Protein AF-C8VWT8-F1 (afdb_monomer_lite)

pLDDT: mean 92.06, std 8.57, range [43.31, 98.25]

Sequence (91 aa):
MGHVKRIMISLPDSLLAEVDGIAAAERVNRSEFIREAMKLYIAERKRRLLREQMKKGYMEMANINLQLAVEQYRLETEVTPAFEAYLTGAK

InterPro domains:
  IPR002145 Ribbon-helix-helix protein, CopG [PF01402] (5-44)
  IPR010985 Ribbon-helix-helix [SSF47598] (4-46)
  IPR013321 Arc-type ribbon-helix-helix [G3DSA:1.10.1220.10] (2-90)
  IPR060358 MazE/EndoAI antitoxin, C-terminal domain [PF27083] (55-88)

Foldseek 3Di:
DDDDDDDDDDDDPVVVVVLVVVCVVVVHDSVVSVVVVVVVVVVVVVVVVVVVVVVVVCVVCVVVVVVVCVVCVVVCVVCVVVVVCVVVVND

Structure (mmCIF, N/CA/C/O backbone):
data_AF-C8VWT8-F1
#
_entry.id   AF-C8VWT8-F1
#
loop_
_atom_site.group_PDB
_atom_site.id
_atom_site.type_symbol
_atom_site.label_atom_id
_atom_site.label_alt_id
_atom_site.label_comp_id
_atom_site.label_asym_id
_atom_site.label_entity_id
_atom_site.label_seq_id
_atom_site.pdbx_PDB_ins_code
_atom_site.Cartn_x
_atom_site.Cartn_y
_atom_site.Cartn_z
_atom_site.occupancy
_atom_site.B_iso_or_equiv
_atom_site.auth_seq_id
_atom_site.auth_comp_id
_atom_site.auth_asym_id
_atom_site.auth_atom_id
_atom_site.pdbx_PDB_model_num
ATOM 1 N N . MET A 1 1 ? 11.421 -2.496 23.596 1.00 43.31 1 MET A N 1
ATOM 2 C CA . MET A 1 1 ? 9.957 -2.325 23.460 1.00 43.31 1 MET A CA 1
ATOM 3 C C . MET A 1 1 ? 9.689 -0.853 23.185 1.00 43.31 1 MET A C 1
ATOM 5 O O . MET A 1 1 ? 10.123 -0.029 23.976 1.00 43.31 1 MET A O 1
ATOM 9 N N . GLY A 1 2 ? 9.111 -0.507 22.031 1.00 67.19 2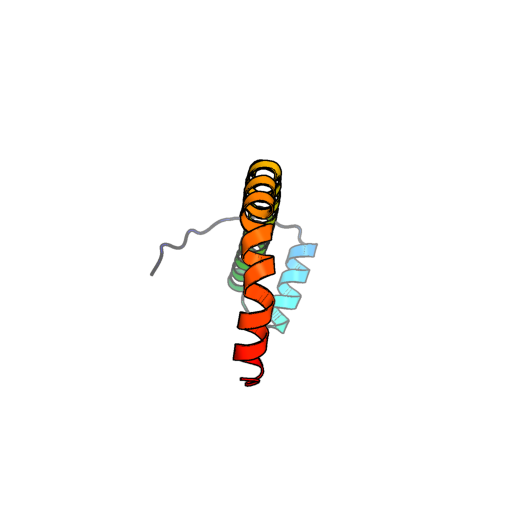 GLY A N 1
ATOM 10 C CA . GLY A 1 2 ? 8.878 0.896 21.661 1.00 67.19 2 GLY A CA 1
ATOM 11 C C . GLY A 1 2 ? 7.849 1.568 22.575 1.00 67.19 2 GLY A C 1
ATOM 12 O O . GLY A 1 2 ? 6.907 0.918 23.024 1.00 67.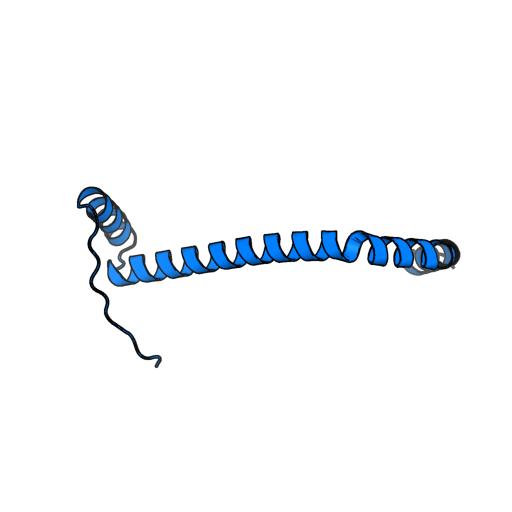19 2 GLY A O 1
ATOM 13 N N . HIS A 1 3 ? 8.027 2.861 22.854 1.00 78.19 3 HIS A N 1
ATOM 14 C CA . HIS A 1 3 ? 7.083 3.641 23.656 1.00 78.19 3 HIS A CA 1
ATOM 15 C C . HIS A 1 3 ? 5.693 3.654 23.005 1.00 78.19 3 HIS A C 1
ATOM 17 O O . HIS A 1 3 ? 5.525 4.132 21.883 1.00 78.19 3 HIS A O 1
ATOM 23 N N . VAL A 1 4 ? 4.685 3.158 23.724 1.00 83.06 4 VAL A N 1
ATOM 24 C CA . VAL A 1 4 ? 3.283 3.211 23.297 1.00 83.06 4 VAL A CA 1
ATOM 25 C C . VAL A 1 4 ? 2.660 4.496 23.839 1.00 83.06 4 VAL A C 1
ATOM 27 O O . VAL A 1 4 ? 2.678 4.730 25.046 1.00 83.06 4 VAL A O 1
ATOM 30 N N . LYS A 1 5 ? 2.093 5.331 22.961 1.00 88.62 5 LYS A N 1
ATOM 31 C CA . LYS A 1 5 ? 1.290 6.496 23.362 1.00 88.62 5 LYS A CA 1
ATOM 32 C C . LYS A 1 5 ? -0.193 6.139 23.306 1.00 88.62 5 LYS A C 1
ATOM 34 O O . LYS A 1 5 ? -0.654 5.587 22.311 1.00 88.62 5 LYS A O 1
ATOM 39 N N . ARG A 1 6 ? -0.934 6.448 24.374 1.00 90.50 6 ARG A N 1
ATOM 40 C CA . ARG A 1 6 ? -2.400 6.336 24.392 1.00 90.50 6 ARG A CA 1
ATOM 41 C C . ARG A 1 6 ? -3.007 7.578 23.750 1.00 90.50 6 ARG A C 1
ATOM 43 O O . ARG A 1 6 ? -2.553 8.687 24.017 1.00 90.50 6 ARG A O 1
ATOM 50 N N . ILE A 1 7 ? -4.026 7.370 22.928 1.00 90.06 7 ILE A N 1
ATOM 51 C CA . ILE A 1 7 ? -4.822 8.431 22.310 1.00 90.06 7 ILE A CA 1
ATOM 52 C C . ILE A 1 7 ? -6.291 8.205 22.662 1.00 90.06 7 ILE A C 1
ATOM 54 O O . ILE A 1 7 ? -6.724 7.060 22.787 1.00 90.06 7 ILE A O 1
ATOM 58 N N . MET A 1 8 ? -7.038 9.290 22.833 1.00 92.69 8 MET A N 1
ATOM 59 C CA . MET A 1 8 ? -8.492 9.265 22.971 1.00 92.69 8 MET A CA 1
ATOM 60 C C . MET A 1 8 ? -9.086 9.750 21.651 1.00 92.69 8 MET A C 1
ATOM 62 O O . MET A 1 8 ? -8.652 10.778 21.132 1.00 92.69 8 MET A O 1
ATOM 66 N N . ILE A 1 9 ? -10.023 8.991 21.091 1.00 89.12 9 ILE A N 1
ATOM 67 C CA . ILE A 1 9 ? -10.672 9.298 19.815 1.00 89.12 9 ILE A CA 1
ATOM 68 C C . ILE A 1 9 ? -12.184 9.206 19.986 1.00 89.12 9 ILE A C 1
ATOM 70 O O . ILE A 1 9 ? -12.669 8.344 20.718 1.00 89.12 9 ILE A O 1
ATOM 74 N N . SER A 1 10 ? -12.910 10.080 19.297 1.00 93.56 10 SER A N 1
ATOM 75 C CA . SER A 1 10 ? -14.368 10.024 19.212 1.00 93.56 10 SER A CA 1
ATOM 76 C C . SER A 1 10 ? -14.758 9.384 17.886 1.00 93.56 10 SER A C 1
ATOM 78 O O . SER A 1 10 ? -14.250 9.778 16.836 1.00 93.56 10 SER A O 1
ATOM 80 N N . LEU A 1 11 ? -15.644 8.394 17.937 1.00 90.75 11 LEU A N 1
ATOM 81 C CA . LEU A 1 11 ? -16.155 7.669 16.777 1.00 90.75 11 LEU A CA 1
ATOM 82 C C . LEU A 1 11 ? -17.687 7.649 16.849 1.00 90.75 11 LEU A C 1
ATOM 84 O O . LEU A 1 11 ? -18.220 7.631 17.957 1.00 90.75 11 LEU A O 1
ATOM 88 N N . PRO A 1 12 ? -18.396 7.641 15.709 1.00 96.31 12 PRO A N 1
ATOM 89 C CA . PRO A 1 12 ? -19.833 7.399 15.700 1.00 96.31 12 PRO A CA 1
ATOM 90 C C . PRO A 1 12 ? -20.166 6.029 16.299 1.00 96.31 12 PRO A C 1
ATOM 92 O O . PRO A 1 12 ? -19.470 5.050 16.016 1.00 96.31 12 PRO A O 1
ATOM 95 N N . ASP A 1 13 ? -21.261 5.950 17.054 1.00 95.25 13 ASP A N 1
ATOM 96 C CA . ASP A 1 13 ? -21.696 4.704 17.700 1.00 95.25 13 ASP A CA 1
ATOM 97 C C . ASP A 1 13 ? -21.945 3.579 16.690 1.00 95.25 13 ASP A C 1
ATOM 99 O O . ASP A 1 13 ? -21.605 2.428 16.952 1.00 95.25 13 ASP A O 1
ATOM 103 N N . SER A 1 14 ? -22.470 3.911 15.505 1.00 96.38 14 SER A N 1
ATOM 104 C CA . SER A 1 14 ? -22.685 2.943 14.424 1.00 96.38 14 SER A CA 1
ATOM 105 C C . SER A 1 14 ? -21.382 2.288 13.967 1.00 96.38 14 SER A C 1
ATOM 107 O O . SER A 1 14 ? -21.294 1.067 13.886 1.00 96.38 14 SER A O 1
ATOM 109 N N . LEU A 1 15 ? -20.342 3.094 13.741 1.00 93.31 15 LEU A N 1
ATOM 110 C CA . LEU A 1 15 ? -19.034 2.596 13.330 1.00 93.31 15 LEU A CA 1
ATOM 111 C C . LEU A 1 15 ? -18.384 1.772 14.444 1.00 93.31 15 LEU A C 1
ATOM 113 O O . LEU A 1 15 ? -17.766 0.745 14.174 1.00 93.31 15 LEU A O 1
ATOM 117 N N . LEU A 1 16 ? -18.523 2.204 15.700 1.00 94.00 16 LEU A N 1
ATOM 118 C CA . LEU A 1 16 ? -17.999 1.448 16.833 1.00 94.00 16 LEU A CA 1
ATOM 119 C C . LEU A 1 16 ? -18.694 0.084 16.967 1.00 94.00 16 LEU A C 1
ATOM 121 O O . LEU A 1 16 ? -18.017 -0.909 17.222 1.00 94.00 16 LEU A O 1
ATOM 125 N N . ALA A 1 17 ? -20.007 0.017 16.732 1.00 94.88 17 ALA A N 1
ATOM 126 C CA . ALA A 1 17 ? -20.762 -1.233 16.737 1.00 94.88 17 ALA A CA 1
ATOM 127 C C . ALA A 1 17 ? -20.302 -2.204 15.635 1.00 94.88 17 ALA A C 1
ATOM 129 O O . ALA A 1 17 ? -20.163 -3.401 15.891 1.00 94.88 17 ALA A O 1
ATOM 130 N N . GLU A 1 18 ? -20.005 -1.707 14.431 1.00 93.38 18 GLU A N 1
ATOM 131 C CA . GLU A 1 18 ? -19.430 -2.524 13.352 1.00 93.38 18 GLU A CA 1
ATOM 132 C C . GLU A 1 18 ? -18.045 -3.069 13.728 1.00 93.38 18 GLU A C 1
ATOM 134 O O . GLU A 1 18 ? -17.777 -4.263 13.573 1.00 93.38 18 GLU A O 1
ATOM 139 N N . VAL A 1 19 ? -17.181 -2.209 14.283 1.00 93.25 19 VAL A N 1
ATOM 140 C CA . VAL A 1 19 ? -15.850 -2.599 14.774 1.00 93.25 19 VAL A CA 1
ATOM 141 C C . VAL A 1 19 ? -15.959 -3.681 15.844 1.00 93.25 19 VAL A C 1
ATOM 143 O O . VAL A 1 19 ? -15.202 -4.649 15.817 1.00 93.25 19 VAL A O 1
ATOM 146 N N . ASP A 1 20 ? -16.907 -3.541 16.767 1.00 92.44 20 ASP A N 1
ATOM 147 C CA . ASP A 1 20 ? -17.142 -4.511 17.832 1.00 92.44 20 ASP A CA 1
ATOM 148 C C . ASP A 1 20 ? -17.608 -5.863 17.301 1.00 92.44 20 ASP A C 1
ATOM 150 O O . ASP A 1 20 ? -17.125 -6.896 17.767 1.00 92.44 20 ASP A O 1
ATOM 154 N N . GLY A 1 21 ? -18.498 -5.864 16.306 1.00 93.88 21 GLY A N 1
ATOM 155 C CA . GLY A 1 21 ? -18.957 -7.086 15.653 1.00 93.88 21 GLY A CA 1
ATOM 156 C C . GLY A 1 21 ? -17.809 -7.860 15.003 1.00 93.88 21 GLY A C 1
ATOM 157 O O . GLY A 1 21 ? -17.677 -9.067 15.216 1.00 93.88 21 GLY A O 1
ATOM 158 N N . ILE A 1 22 ? -16.939 -7.163 14.267 1.00 92.88 22 ILE A N 1
ATOM 159 C CA . ILE A 1 22 ? -15.784 -7.780 13.598 1.00 92.88 22 ILE A CA 1
ATOM 160 C C . ILE A 1 22 ? -14.750 -8.249 14.623 1.00 92.88 22 ILE A C 1
ATOM 162 O O . ILE A 1 22 ? -14.304 -9.394 14.574 1.00 92.88 22 ILE A O 1
ATOM 166 N N . ALA A 1 23 ? -14.407 -7.400 15.593 1.00 93.25 23 ALA A N 1
ATOM 167 C CA . ALA A 1 23 ? -13.437 -7.737 16.628 1.00 93.25 23 ALA A CA 1
ATOM 168 C C . ALA A 1 23 ? -13.881 -8.963 17.446 1.00 93.25 23 ALA A C 1
ATOM 170 O O . ALA A 1 23 ? -13.064 -9.832 17.751 1.00 93.25 23 ALA A O 1
ATOM 171 N N . ALA A 1 24 ? -15.181 -9.080 17.744 1.00 92.56 24 ALA A N 1
ATOM 172 C CA . ALA A 1 24 ? -15.746 -10.251 18.407 1.00 92.56 24 ALA A CA 1
ATOM 173 C C . ALA A 1 24 ? -15.654 -11.518 17.539 1.00 92.56 24 ALA A C 1
ATOM 175 O O . ALA A 1 24 ? -15.267 -12.573 18.049 1.00 92.56 24 ALA A O 1
ATOM 176 N N . ALA A 1 25 ? -15.961 -11.421 16.241 1.00 93.25 25 ALA A N 1
ATOM 177 C CA . ALA A 1 25 ? -15.858 -12.542 15.305 1.00 93.25 25 ALA A CA 1
ATOM 178 C C . ALA A 1 25 ? -14.411 -13.048 15.161 1.00 93.25 25 ALA A C 1
ATOM 180 O O . ALA A 1 25 ? -14.169 -14.255 15.167 1.00 93.25 25 ALA A O 1
ATOM 181 N N . GLU A 1 26 ? -13.447 -12.130 15.108 1.00 91.75 26 GLU A N 1
ATOM 182 C CA . GLU A 1 26 ? -12.014 -12.427 14.998 1.00 91.75 26 GLU A CA 1
ATOM 183 C C . GLU A 1 26 ? -11.342 -12.723 16.353 1.00 91.75 26 GLU A C 1
ATOM 185 O O . GLU A 1 26 ? -10.167 -13.084 16.397 1.00 91.75 26 GLU A O 1
ATOM 190 N N . ARG A 1 27 ? -12.085 -12.620 17.467 1.00 92.12 27 ARG A N 1
ATOM 191 C CA . ARG A 1 27 ? -11.595 -12.795 18.849 1.00 92.12 27 ARG A CA 1
ATOM 192 C C . ARG A 1 27 ? -10.420 -11.875 19.210 1.00 92.12 27 ARG A C 1
ATOM 194 O O . ARG A 1 27 ? -9.564 -12.241 20.015 1.00 92.12 27 ARG A O 1
ATOM 201 N N . VAL A 1 28 ? -10.403 -10.668 18.653 1.00 93.19 28 VAL A N 1
ATOM 202 C CA . VAL A 1 28 ? -9.411 -9.621 18.936 1.00 93.19 28 VAL A CA 1
ATOM 203 C C . VAL A 1 28 ? -10.037 -8.490 19.747 1.00 93.19 28 VAL A C 1
ATOM 205 O O . VAL A 1 28 ? -11.249 -8.294 19.766 1.00 93.19 28 VAL A O 1
ATOM 208 N N . ASN A 1 29 ? -9.213 -7.711 20.446 1.00 91.62 29 ASN A N 1
ATOM 209 C CA . ASN A 1 29 ? -9.704 -6.529 21.158 1.00 91.62 29 ASN A CA 1
ATOM 210 C C . ASN A 1 29 ? -9.769 -5.303 20.227 1.00 91.62 29 ASN A C 1
ATOM 212 O O . ASN A 1 29 ? -9.001 -5.183 19.273 1.00 91.62 29 ASN A O 1
ATOM 216 N N . ARG A 1 30 ? -10.622 -4.328 20.570 1.00 90.94 30 ARG A N 1
ATOM 217 C CA . ARG A 1 30 ? -10.790 -3.070 19.810 1.00 90.94 30 ARG A CA 1
ATOM 218 C C . ARG A 1 30 ? -9.467 -2.355 19.531 1.00 90.94 30 ARG A C 1
ATOM 220 O O . ARG A 1 30 ? -9.251 -1.847 18.440 1.00 90.94 30 ARG A O 1
ATOM 227 N N . SER A 1 31 ? -8.571 -2.303 20.521 1.00 90.56 31 SER A N 1
ATOM 228 C CA . SER A 1 31 ? -7.292 -1.586 20.387 1.00 90.56 31 SER A CA 1
ATOM 229 C C . SER A 1 31 ? -6.359 -2.251 19.377 1.00 90.56 31 SER A C 1
ATOM 231 O O . SER A 1 31 ? -5.595 -1.576 18.695 1.00 90.56 31 SER A O 1
ATOM 233 N N . GLU A 1 32 ? -6.383 -3.575 19.306 1.00 91.50 32 GLU A N 1
ATOM 234 C CA . GLU A 1 32 ? -5.639 -4.372 18.343 1.00 91.50 32 GLU A CA 1
ATOM 235 C C . GLU A 1 32 ? -6.213 -4.219 16.942 1.00 91.50 32 GLU A C 1
ATOM 237 O O . GLU A 1 32 ? -5.467 -3.829 16.047 1.00 91.50 32 GLU A O 1
ATOM 242 N N . PHE A 1 33 ? -7.531 -4.362 16.791 1.00 92.44 33 PHE A N 1
ATOM 243 C CA . PHE A 1 33 ? -8.216 -4.119 15.524 1.00 92.44 33 PHE A CA 1
ATOM 244 C C . PHE A 1 33 ? -7.906 -2.721 14.963 1.00 92.44 33 PHE A C 1
ATOM 246 O O . PHE A 1 33 ? -7.459 -2.579 13.825 1.00 92.44 33 PHE A O 1
ATOM 253 N N . ILE A 1 34 ? -8.047 -1.677 15.790 1.00 92.19 34 ILE A N 1
ATOM 254 C CA . ILE A 1 34 ? -7.760 -0.291 15.389 1.00 92.19 34 ILE A CA 1
ATOM 255 C C . ILE A 1 34 ? -6.285 -0.127 14.997 1.00 92.19 34 ILE A C 1
ATOM 257 O O . ILE A 1 34 ? -5.985 0.540 14.006 1.00 92.19 34 ILE A O 1
ATOM 261 N N . ARG A 1 35 ? -5.344 -0.738 15.730 1.00 91.94 35 ARG A N 1
ATOM 262 C CA . ARG A 1 35 ? -3.913 -0.670 15.383 1.00 91.94 35 ARG A CA 1
ATOM 263 C C . ARG A 1 35 ? -3.616 -1.320 14.037 1.00 91.94 35 ARG A C 1
ATOM 265 O O . ARG A 1 35 ? -2.866 -0.731 13.258 1.00 91.94 35 ARG A O 1
ATOM 272 N N . GLU A 1 36 ? -4.178 -2.490 13.755 1.00 93.12 36 GLU A N 1
ATOM 273 C CA . GLU A 1 36 ? -3.966 -3.168 12.473 1.00 93.12 36 GLU A CA 1
ATOM 274 C C . GLU A 1 36 ? -4.607 -2.395 11.317 1.00 93.12 36 GLU A C 1
ATOM 276 O O . GLU A 1 36 ? -3.944 -2.138 10.308 1.00 93.12 36 GLU A O 1
ATOM 281 N N . ALA A 1 37 ? -5.828 -1.889 11.502 1.00 93.50 37 ALA A N 1
ATOM 282 C CA . ALA A 1 37 ? -6.482 -1.019 10.529 1.00 93.50 37 ALA A CA 1
ATOM 283 C C . ALA A 1 37 ? -5.642 0.238 10.224 1.00 93.50 37 ALA A C 1
ATOM 285 O O . ALA A 1 37 ? -5.435 0.593 9.061 1.00 93.50 37 ALA A O 1
ATOM 286 N N . MET A 1 38 ? -5.080 0.886 11.252 1.00 94.19 38 MET A N 1
ATOM 287 C CA . MET A 1 38 ? -4.191 2.039 11.076 1.00 94.19 38 MET A CA 1
ATOM 288 C C . MET A 1 38 ? -2.906 1.679 10.320 1.00 94.19 38 MET A C 1
ATOM 290 O O . MET A 1 38 ? -2.489 2.433 9.438 1.00 94.19 38 MET A O 1
ATOM 294 N N . LYS A 1 39 ? -2.269 0.541 10.633 1.00 96.06 39 LYS A N 1
ATOM 295 C CA . LYS A 1 39 ? -1.065 0.078 9.920 1.00 96.06 39 LYS A CA 1
ATOM 296 C C . LYS A 1 39 ? -1.355 -0.152 8.440 1.00 96.06 39 LYS A C 1
ATOM 298 O O . LYS A 1 39 ? -0.599 0.336 7.598 1.00 96.06 39 LYS A O 1
ATOM 303 N N . LEU A 1 40 ? -2.453 -0.842 8.131 1.00 96.88 40 LEU A N 1
ATOM 304 C CA . LEU A 1 40 ? -2.893 -1.101 6.761 1.00 96.88 40 LEU A CA 1
ATOM 305 C C . LEU A 1 40 ? -3.162 0.205 6.008 1.00 96.88 40 LEU A C 1
ATOM 307 O O . LEU A 1 40 ? -2.638 0.403 4.911 1.00 96.88 40 LEU A O 1
ATOM 311 N N . TYR A 1 41 ? -3.890 1.136 6.628 1.00 97.00 41 TYR A N 1
ATOM 312 C CA . TYR A 1 41 ? -4.178 2.441 6.037 1.00 97.00 41 TYR A CA 1
ATOM 313 C C . TYR A 1 41 ? -2.900 3.234 5.719 1.00 97.00 41 TYR A C 1
ATOM 315 O O . TYR A 1 41 ? -2.748 3.777 4.621 1.00 97.00 41 TYR A O 1
ATOM 323 N N . ILE A 1 42 ? -1.945 3.276 6.655 1.00 97.50 42 ILE A N 1
ATOM 324 C CA . ILE A 1 42 ? -0.661 3.962 6.454 1.00 97.50 42 ILE A CA 1
ATOM 325 C C . ILE A 1 42 ? 0.142 3.294 5.332 1.00 97.50 42 ILE A C 1
ATOM 327 O O . ILE A 1 42 ? 0.716 3.997 4.496 1.00 97.50 42 ILE A O 1
ATOM 331 N N . ALA A 1 43 ? 0.199 1.961 5.301 1.00 97.81 43 ALA A N 1
ATOM 332 C CA . ALA A 1 43 ? 0.932 1.219 4.282 1.00 97.81 43 ALA A CA 1
ATOM 333 C C . ALA A 1 43 ? 0.379 1.492 2.876 1.00 97.81 43 ALA A C 1
ATOM 335 O O . ALA A 1 43 ? 1.146 1.813 1.964 1.00 97.81 43 ALA A O 1
ATOM 336 N N . GLU A 1 44 ? -0.944 1.454 2.710 1.00 97.88 44 GLU A N 1
ATOM 337 C CA . GLU A 1 44 ? -1.579 1.728 1.420 1.00 97.88 44 GLU A CA 1
ATOM 338 C C . GLU A 1 44 ? -1.383 3.189 0.994 1.00 97.88 44 GLU A C 1
ATOM 340 O O . GLU A 1 44 ? -1.049 3.471 -0.160 1.00 97.88 44 GLU A O 1
ATOM 345 N N . ARG A 1 45 ? -1.466 4.139 1.935 1.00 97.88 45 ARG A N 1
ATOM 346 C CA . ARG A 1 45 ? -1.214 5.555 1.637 1.00 97.88 45 ARG A CA 1
ATOM 347 C C . ARG A 1 45 ? 0.231 5.813 1.206 1.00 97.88 45 ARG A C 1
ATOM 349 O O . ARG A 1 45 ? 0.448 6.562 0.254 1.00 97.88 45 ARG A O 1
ATOM 356 N N . LYS A 1 46 ? 1.212 5.166 1.847 1.00 97.88 46 LYS A N 1
ATOM 357 C CA . LYS A 1 46 ? 2.626 5.222 1.433 1.00 97.88 46 LYS A CA 1
ATOM 358 C C . LYS A 1 46 ? 2.828 4.632 0.040 1.00 97.88 46 LYS A C 1
ATOM 360 O O . LYS A 1 46 ? 3.501 5.244 -0.782 1.00 97.88 46 LYS A O 1
ATOM 365 N N . ARG A 1 47 ? 2.215 3.480 -0.245 1.00 97.88 47 ARG A N 1
ATOM 366 C CA . ARG A 1 47 ? 2.280 2.831 -1.561 1.00 97.88 47 ARG A CA 1
ATOM 367 C C . ARG A 1 47 ? 1.712 3.729 -2.659 1.00 97.88 47 ARG A C 1
ATOM 369 O O . ARG A 1 47 ? 2.333 3.873 -3.709 1.00 97.88 47 ARG A O 1
ATOM 376 N N . ARG A 1 48 ? 0.564 4.363 -2.411 1.00 97.75 48 ARG A N 1
ATOM 377 C CA . ARG A 1 48 ? -0.041 5.315 -3.349 1.00 97.75 48 ARG A CA 1
ATOM 378 C C . ARG A 1 48 ? 0.875 6.508 -3.603 1.00 97.75 48 ARG A C 1
ATOM 380 O O . ARG A 1 48 ? 1.107 6.849 -4.756 1.00 97.75 48 ARG A O 1
ATOM 387 N N . LEU A 1 49 ? 1.422 7.099 -2.541 1.00 98.12 49 LEU A N 1
ATOM 388 C CA . LEU A 1 49 ? 2.335 8.234 -2.657 1.00 98.12 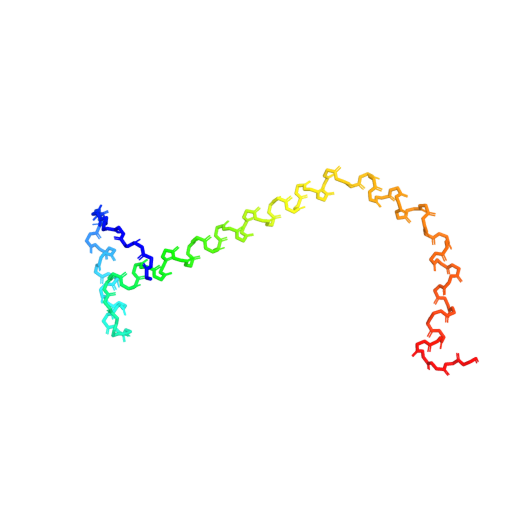49 LEU A CA 1
ATOM 389 C C . LEU A 1 49 ? 3.588 7.876 -3.464 1.00 98.12 49 LEU A C 1
ATOM 391 O O . LEU A 1 49 ? 3.963 8.632 -4.354 1.00 98.12 49 LEU A O 1
ATOM 395 N N . LEU A 1 50 ? 4.187 6.712 -3.197 1.00 98.12 50 LEU A N 1
ATOM 396 C CA . LEU A 1 50 ? 5.352 6.229 -3.936 1.00 98.12 50 LEU A CA 1
ATOM 397 C C . LEU A 1 50 ? 5.049 6.102 -5.433 1.00 98.12 50 LEU A C 1
ATOM 399 O O . LEU A 1 50 ? 5.825 6.579 -6.251 1.00 98.12 50 LEU A O 1
ATOM 403 N N . ARG A 1 51 ? 3.903 5.514 -5.804 1.00 98.12 51 ARG A N 1
ATOM 404 C CA . ARG A 1 51 ? 3.505 5.393 -7.217 1.00 98.12 51 ARG A CA 1
ATOM 405 C C . ARG A 1 51 ? 3.362 6.754 -7.897 1.00 98.12 51 ARG A C 1
ATOM 407 O O . ARG A 1 51 ? 3.809 6.907 -9.028 1.00 98.12 51 ARG A O 1
ATOM 414 N N . GLU A 1 52 ? 2.765 7.735 -7.226 1.00 98.25 52 GLU A N 1
ATOM 415 C CA . GLU A 1 52 ? 2.625 9.086 -7.786 1.00 98.25 52 GLU A CA 1
ATOM 416 C C . GLU A 1 52 ? 3.977 9.800 -7.915 1.00 98.25 52 GLU A C 1
ATOM 418 O O . GLU A 1 52 ? 4.242 10.436 -8.934 1.00 98.25 52 GLU A O 1
ATOM 423 N N . GLN A 1 53 ? 4.873 9.631 -6.939 1.00 98.25 53 GLN A N 1
ATOM 424 C CA . GLN A 1 53 ? 6.245 10.135 -7.030 1.00 98.25 53 GLN A CA 1
ATOM 425 C C . GLN A 1 53 ? 7.015 9.485 -8.185 1.00 98.25 53 GLN A C 1
ATOM 427 O O . GLN A 1 53 ? 7.676 10.194 -8.939 1.00 98.25 53 GLN A O 1
ATOM 432 N N . MET A 1 54 ? 6.888 8.167 -8.373 1.00 97.69 54 MET A N 1
ATOM 433 C CA . MET A 1 54 ? 7.514 7.462 -9.494 1.00 97.69 54 MET A CA 1
ATOM 434 C C . MET A 1 54 ? 7.001 7.971 -10.840 1.00 97.69 54 MET A C 1
ATOM 436 O O . MET A 1 54 ? 7.806 8.286 -11.710 1.00 97.69 54 MET A O 1
ATOM 440 N N . LYS A 1 55 ? 5.679 8.102 -11.010 1.00 98.00 55 LYS A N 1
ATOM 441 C CA . LYS A 1 55 ? 5.096 8.661 -12.241 1.00 98.00 55 LYS A CA 1
ATOM 442 C C . LYS A 1 55 ? 5.658 10.045 -12.536 1.00 98.00 55 LYS A C 1
ATOM 444 O O . LYS A 1 55 ? 6.075 10.307 -13.659 1.00 98.00 55 LYS A O 1
ATOM 449 N N . LYS A 1 56 ? 5.684 10.915 -11.524 1.00 98.25 56 LYS A N 1
ATOM 450 C CA . LYS A 1 56 ? 6.218 12.268 -11.657 1.00 98.25 56 LYS A CA 1
ATOM 451 C C . LYS A 1 56 ? 7.688 12.250 -12.082 1.00 98.25 56 LYS A C 1
ATOM 453 O O . LYS A 1 56 ? 8.014 12.883 -13.077 1.00 98.25 56 LYS A O 1
ATOM 458 N N . GLY A 1 57 ? 8.529 11.466 -11.408 1.00 97.94 57 GLY A N 1
ATOM 459 C CA . GLY A 1 57 ? 9.945 11.340 -11.760 1.00 97.94 57 GLY A CA 1
ATOM 460 C C . GLY A 1 57 ? 10.164 10.814 -13.182 1.00 97.94 57 GLY A C 1
ATOM 461 O O . GLY A 1 57 ? 10.994 11.347 -13.911 1.00 97.94 57 GLY A O 1
ATOM 462 N N . TYR A 1 58 ? 9.380 9.825 -13.627 1.00 97.62 58 TYR A N 1
ATOM 463 C CA . TYR A 1 58 ? 9.458 9.332 -15.007 1.00 97.62 58 TYR A CA 1
ATOM 464 C C . TYR A 1 58 ? 9.060 10.386 -16.039 1.00 97.62 58 TYR A C 1
ATOM 466 O O . TYR A 1 58 ? 9.708 10.478 -17.078 1.00 97.62 58 TYR A O 1
ATOM 474 N N . MET A 1 59 ? 8.028 11.188 -15.764 1.00 97.75 59 MET A N 1
ATOM 475 C CA . MET A 1 59 ? 7.636 12.288 -16.651 1.00 97.75 59 MET A CA 1
ATOM 476 C C . MET A 1 59 ? 8.704 13.386 -16.694 1.00 97.75 59 MET A C 1
ATOM 478 O O . MET A 1 59 ? 9.021 13.884 -17.769 1.00 97.75 59 MET A O 1
ATOM 482 N N . GLU A 1 60 ? 9.292 13.736 -15.548 1.00 98.06 60 GLU A N 1
ATOM 483 C CA . GLU A 1 60 ? 10.371 14.728 -15.460 1.00 98.06 60 GLU A CA 1
ATOM 484 C C . GLU A 1 60 ? 11.625 14.281 -16.222 1.00 98.06 60 GLU A C 1
ATOM 486 O O . GLU A 1 60 ? 12.265 15.088 -16.892 1.00 98.06 60 GLU A O 1
ATOM 491 N N . MET A 1 61 ? 11.957 12.989 -16.160 1.00 97.38 61 MET A N 1
ATOM 492 C CA . MET A 1 61 ? 13.121 12.412 -16.838 1.00 97.38 61 MET A CA 1
ATOM 493 C C . MET A 1 61 ? 12.833 11.959 -18.276 1.00 97.38 61 MET A C 1
ATOM 495 O O . MET A 1 61 ? 13.743 11.470 -18.942 1.00 97.38 61 MET A O 1
ATOM 499 N N . ALA A 1 62 ? 11.601 12.107 -18.776 1.00 97.44 62 ALA A N 1
ATOM 500 C CA . ALA A 1 62 ? 11.168 11.507 -20.041 1.00 97.44 62 ALA A CA 1
ATOM 501 C C . ALA A 1 62 ? 12.076 11.878 -21.223 1.00 97.44 62 ALA A C 1
ATOM 503 O O . ALA A 1 62 ? 12.458 11.005 -21.997 1.00 97.44 62 ALA A O 1
ATOM 504 N N . ASN A 1 63 ? 12.474 13.150 -21.324 1.00 97.06 63 ASN A N 1
ATOM 505 C CA . ASN A 1 63 ? 13.321 13.628 -22.417 1.00 97.06 63 ASN A CA 1
ATOM 506 C C . ASN A 1 63 ? 14.736 13.038 -22.363 1.00 97.06 63 ASN A C 1
ATOM 508 O O . ASN A 1 63 ? 15.237 12.578 -23.384 1.00 97.06 63 ASN A O 1
ATOM 512 N N . ILE A 1 64 ? 15.359 13.014 -21.181 1.00 97.38 64 ILE A N 1
ATOM 513 C CA . ILE A 1 64 ? 16.709 12.459 -21.001 1.00 97.38 64 ILE A CA 1
ATOM 514 C C . ILE A 1 64 ? 16.684 10.946 -21.236 1.00 97.38 64 ILE A C 1
ATOM 516 O O . ILE A 1 64 ? 17.512 10.422 -21.974 1.00 97.38 64 ILE A O 1
ATOM 520 N N . ASN A 1 65 ? 15.696 10.247 -20.669 1.00 96.38 65 ASN A N 1
ATOM 521 C CA . ASN A 1 65 ? 15.530 8.807 -20.861 1.00 96.38 65 ASN A CA 1
ATOM 522 C C . ASN A 1 65 ? 15.323 8.453 -22.340 1.00 96.38 65 ASN A C 1
ATOM 524 O O . ASN A 1 65 ? 15.887 7.471 -22.816 1.00 96.38 65 ASN A O 1
ATOM 528 N N . LEU A 1 66 ? 14.548 9.258 -23.076 1.00 96.12 66 LEU A N 1
ATOM 529 C CA . LEU A 1 66 ? 14.354 9.073 -24.512 1.00 96.12 66 LEU A CA 1
ATOM 530 C C . LEU A 1 66 ? 15.650 9.304 -25.296 1.00 96.12 66 LEU A C 1
ATOM 532 O O . LEU A 1 66 ? 15.970 8.509 -26.173 1.00 96.12 66 LEU A O 1
ATOM 536 N N . GLN A 1 67 ? 16.398 10.365 -24.987 1.00 96.44 67 GLN A N 1
ATOM 537 C CA . GLN A 1 67 ? 17.671 10.654 -25.653 1.00 96.44 67 GLN A CA 1
ATOM 538 C C . GLN A 1 67 ? 18.672 9.513 -25.467 1.00 96.44 67 GLN A C 1
ATOM 540 O O . GLN A 1 67 ? 19.203 9.016 -26.455 1.00 96.44 67 GLN A O 1
ATOM 545 N N . LEU A 1 68 ? 18.852 9.038 -24.232 1.00 95.25 68 LEU A N 1
ATOM 546 C CA . LEU A 1 68 ? 19.742 7.913 -23.932 1.00 95.25 68 LEU A CA 1
ATOM 547 C C . LEU A 1 68 ? 19.327 6.637 -24.679 1.00 95.25 68 LEU A C 1
ATOM 549 O O . LEU A 1 68 ? 20.175 5.963 -25.259 1.00 95.25 68 LEU A O 1
ATOM 553 N N . ALA A 1 69 ? 18.024 6.334 -24.719 1.00 93.94 69 ALA A N 1
ATOM 554 C CA . ALA A 1 69 ? 17.511 5.182 -25.458 1.00 93.94 69 ALA A CA 1
ATOM 555 C C . ALA A 1 69 ? 17.809 5.284 -26.964 1.00 93.94 69 ALA A C 1
ATOM 557 O O . ALA A 1 69 ? 18.228 4.310 -27.583 1.00 93.94 69 ALA A O 1
ATOM 558 N N . VAL A 1 70 ? 17.637 6.468 -27.558 1.00 94.50 70 VAL A N 1
ATOM 559 C CA . VAL A 1 70 ? 17.928 6.697 -28.982 1.00 94.50 70 VAL A CA 1
ATOM 560 C C . VAL A 1 70 ? 19.427 6.606 -29.273 1.00 94.50 70 VAL A C 1
ATOM 562 O O . VAL A 1 70 ? 19.812 6.002 -30.274 1.00 94.50 70 VAL A O 1
ATOM 565 N N . GLU A 1 71 ? 20.277 7.168 -28.412 1.00 93.69 71 GLU A N 1
ATOM 566 C CA . GLU A 1 71 ? 21.736 7.119 -28.569 1.00 93.69 71 GLU A CA 1
ATOM 567 C C . GLU A 1 71 ? 22.271 5.681 -28.576 1.00 93.69 71 GLU A C 1
ATOM 569 O O . GLU A 1 71 ? 23.166 5.356 -29.360 1.00 93.69 71 GLU A O 1
ATOM 574 N N . GLN A 1 72 ? 21.712 4.805 -27.738 1.00 92.06 72 GLN A N 1
ATOM 575 C CA . GLN A 1 72 ? 22.179 3.422 -27.598 1.00 92.06 72 GLN A CA 1
ATOM 576 C C . GLN A 1 72 ? 21.494 2.431 -28.547 1.00 92.06 72 GLN A C 1
ATOM 578 O O . GLN A 1 72 ? 22.044 1.356 -28.796 1.00 92.06 72 GLN A O 1
ATOM 583 N N . TYR A 1 73 ? 20.366 2.809 -29.155 1.00 92.75 73 TYR A N 1
ATOM 584 C CA . TYR A 1 73 ? 19.543 1.933 -29.995 1.00 92.75 73 TYR A CA 1
ATOM 585 C C . TYR A 1 73 ? 20.329 1.187 -31.081 1.00 92.75 73 TYR A C 1
ATOM 587 O O . TYR A 1 73 ? 20.111 -0.003 -31.320 1.00 92.75 73 TYR A O 1
ATOM 595 N N . ARG A 1 74 ? 21.270 1.868 -31.752 1.00 89.81 74 ARG A N 1
ATOM 596 C CA . ARG A 1 74 ? 22.046 1.253 -32.840 1.00 89.81 74 ARG A CA 1
ATOM 597 C C . ARG A 1 74 ? 22.935 0.118 -32.331 1.00 89.81 74 ARG A C 1
ATOM 599 O O . ARG A 1 74 ? 22.958 -0.949 -32.934 1.00 89.81 74 ARG A O 1
ATOM 606 N N . LEU A 1 75 ? 23.626 0.342 -31.214 1.00 90.19 75 LEU A N 1
ATOM 607 C CA . LEU A 1 75 ? 24.514 -0.648 -30.602 1.00 90.19 75 LEU A CA 1
ATOM 608 C C . LEU A 1 75 ? 23.722 -1.848 -30.080 1.00 90.19 75 LEU A C 1
ATOM 610 O O . LEU A 1 75 ? 24.122 -2.988 -30.297 1.00 90.19 75 LEU A O 1
ATOM 614 N N . GLU A 1 76 ? 22.573 -1.6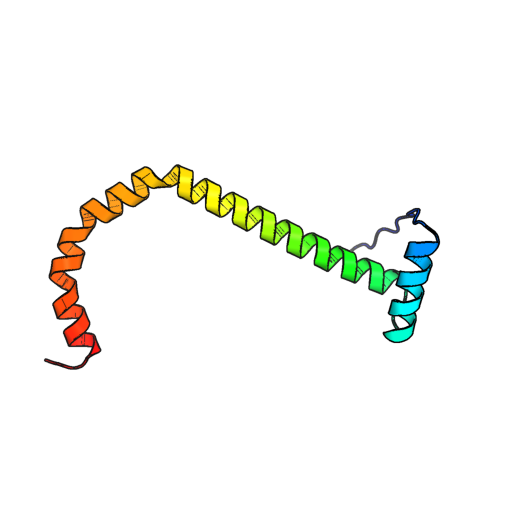03 -29.447 1.00 90.62 76 GLU A N 1
ATOM 615 C CA . GLU A 1 76 ? 21.676 -2.676 -29.014 1.00 90.62 76 GLU A CA 1
ATOM 616 C C . GLU A 1 76 ? 21.206 -3.516 -30.206 1.00 90.62 76 GLU A C 1
ATOM 618 O O . GLU A 1 76 ? 21.296 -4.743 -30.170 1.00 90.62 76 GLU A O 1
ATOM 623 N N . THR A 1 77 ? 20.793 -2.870 -31.301 1.00 91.69 77 THR A N 1
ATOM 624 C CA . THR A 1 77 ? 20.330 -3.560 -32.517 1.00 91.69 77 THR A CA 1
ATOM 625 C C . THR A 1 77 ? 21.428 -4.430 -33.135 1.00 91.69 77 THR A C 1
ATOM 627 O O . THR A 1 77 ? 21.157 -5.553 -33.551 1.00 91.69 77 THR A O 1
ATOM 630 N N . GLU A 1 78 ? 22.671 -3.942 -33.177 1.00 92.31 78 GLU A N 1
ATOM 631 C CA . GLU A 1 78 ? 23.816 -4.683 -33.724 1.00 92.31 78 GLU A CA 1
ATOM 632 C C . GLU A 1 78 ? 24.159 -5.936 -32.892 1.00 92.31 78 GLU A C 1
ATOM 634 O O . GLU A 1 78 ? 24.525 -6.970 -33.452 1.00 92.31 78 GLU A O 1
ATOM 639 N N . VAL A 1 79 ? 24.024 -5.871 -31.563 1.00 92.12 79 VAL A N 1
ATOM 640 C CA . VAL A 1 79 ? 24.421 -6.956 -30.644 1.00 92.12 79 VAL A CA 1
ATOM 641 C C . VAL A 1 79 ? 23.287 -7.952 -30.367 1.00 92.12 79 VAL A C 1
ATOM 643 O O . VAL A 1 79 ? 23.560 -9.117 -30.063 1.00 92.12 79 VAL A O 1
ATOM 646 N N . THR A 1 80 ? 22.023 -7.538 -30.512 1.00 93.38 80 THR A N 1
ATOM 647 C CA . THR A 1 80 ? 20.841 -8.374 -30.221 1.00 93.38 80 THR A CA 1
ATOM 648 C C . THR A 1 80 ? 20.889 -9.760 -30.885 1.00 93.38 80 THR A C 1
ATOM 650 O O . THR A 1 80 ? 20.729 -10.745 -30.164 1.00 93.38 80 THR A O 1
ATOM 653 N N . PRO A 1 81 ? 21.204 -9.910 -32.190 1.00 91.75 81 PRO A N 1
ATOM 654 C CA . PRO A 1 81 ? 21.221 -11.228 -32.830 1.00 91.75 81 PRO A CA 1
ATOM 655 C C . PRO A 1 81 ? 22.266 -12.182 -32.237 1.00 91.75 81 PRO A C 1
ATOM 657 O O . PRO A 1 81 ? 22.003 -13.370 -32.060 1.00 91.75 81 PRO A O 1
ATOM 660 N N . ALA A 1 82 ? 23.453 -11.667 -31.900 1.00 91.56 82 ALA A N 1
ATOM 661 C CA . ALA A 1 82 ? 24.516 -12.463 -31.288 1.00 91.56 82 ALA A CA 1
ATOM 662 C C . ALA A 1 82 ? 24.141 -12.895 -29.862 1.00 91.56 82 ALA A C 1
ATOM 664 O O . ALA A 1 82 ? 24.428 -14.019 -29.448 1.00 91.56 82 ALA A O 1
ATOM 665 N N . PHE A 1 83 ? 23.468 -12.013 -29.119 1.00 89.94 83 PHE A N 1
ATOM 666 C CA . PHE A 1 83 ? 22.965 -12.310 -27.784 1.00 89.94 83 PHE A CA 1
ATOM 667 C C . PHE A 1 83 ? 21.851 -13.370 -27.808 1.00 89.94 83 PHE A C 1
ATOM 669 O O . PHE A 1 83 ? 21.884 -14.317 -27.024 1.00 89.94 83 PHE A O 1
ATOM 676 N N . GLU A 1 84 ? 20.902 -13.273 -28.740 1.00 92.06 84 GLU A N 1
ATOM 677 C CA . GLU A 1 84 ? 19.830 -14.264 -28.905 1.00 92.06 84 GLU A CA 1
ATOM 678 C C . GLU A 1 84 ? 20.357 -15.637 -29.352 1.00 92.06 84 GLU A C 1
ATOM 680 O O . GLU A 1 84 ? 19.926 -16.668 -28.827 1.00 92.06 84 GLU A O 1
ATOM 685 N N . ALA A 1 85 ? 21.335 -15.674 -30.264 1.00 91.19 85 ALA A N 1
ATOM 686 C CA . ALA A 1 85 ? 22.010 -16.909 -30.670 1.00 91.19 85 ALA A CA 1
ATOM 687 C C . ALA A 1 85 ? 22.709 -17.590 -29.477 1.00 91.19 85 ALA A C 1
ATOM 689 O O . ALA A 1 85 ? 22.548 -18.792 -29.251 1.00 91.19 85 ALA A O 1
ATOM 690 N N . TYR A 1 86 ? 23.394 -16.802 -28.639 1.00 91.94 86 TYR A N 1
ATOM 691 C CA . T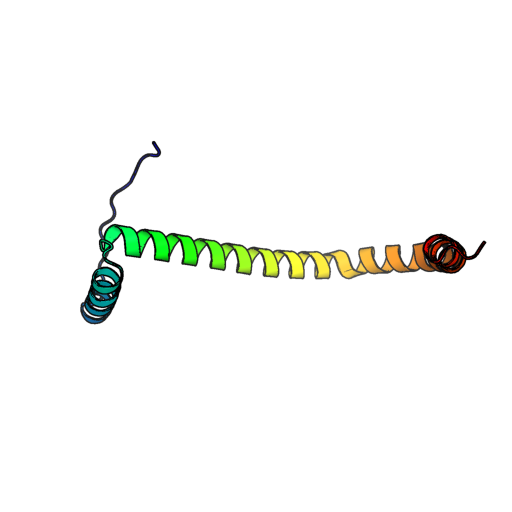YR A 1 86 ? 24.003 -17.289 -27.402 1.00 91.94 86 TYR A CA 1
ATOM 692 C C . TYR A 1 86 ? 22.972 -17.900 -26.439 1.00 91.94 86 TYR A C 1
ATOM 694 O O . TYR A 1 86 ? 23.195 -18.993 -25.917 1.00 91.94 86 TYR A O 1
ATOM 702 N N . LEU A 1 87 ? 21.829 -17.237 -26.227 1.00 89.88 87 LEU A N 1
ATOM 703 C CA . LEU A 1 87 ? 20.774 -17.729 -25.330 1.00 89.88 87 LEU A CA 1
ATOM 704 C C . LEU A 1 87 ? 20.084 -18.999 -25.844 1.00 89.88 87 LEU A C 1
ATOM 706 O O . LEU A 1 87 ? 19.654 -19.831 -25.045 1.00 89.88 87 LEU A O 1
ATOM 710 N N . THR A 1 88 ? 19.973 -19.155 -27.163 1.00 90.81 88 THR A N 1
ATOM 711 C CA . THR A 1 88 ? 19.326 -20.314 -27.800 1.00 90.81 88 THR A CA 1
ATOM 712 C C . THR A 1 88 ? 20.281 -21.483 -28.052 1.00 90.81 88 THR A C 1
ATOM 714 O O . THR A 1 88 ? 19.845 -22.552 -28.476 1.00 90.81 88 THR A O 1
ATOM 717 N N . GLY A 1 89 ? 21.576 -21.320 -27.758 1.00 76.88 89 GLY A N 1
ATOM 718 C CA . GLY A 1 89 ? 22.596 -22.352 -27.961 1.00 76.88 89 GLY A CA 1
ATOM 719 C C . GLY A 1 89 ? 22.938 -22.609 -29.432 1.00 76.88 89 GLY A C 1
ATOM 720 O O . GLY A 1 89 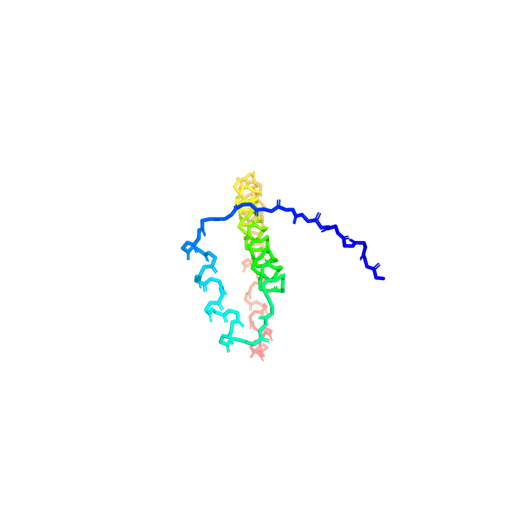? 23.653 -23.569 -29.729 1.00 76.88 89 GLY A O 1
ATOM 721 N N . ALA A 1 90 ? 22.451 -21.767 -30.347 1.00 64.44 90 ALA A N 1
ATOM 722 C CA . ALA A 1 90 ? 22.852 -21.775 -31.743 1.00 64.44 90 ALA A CA 1
ATOM 723 C C . ALA A 1 90 ? 24.235 -21.114 -31.843 1.00 64.44 90 ALA A C 1
ATOM 725 O O . ALA A 1 90 ? 24.373 -19.909 -31.639 1.00 64.44 90 ALA A O 1
ATOM 726 N N . LYS A 1 91 ? 25.271 -21.924 -32.078 1.00 54.91 91 LYS A N 1
ATOM 727 C CA . LYS A 1 91 ? 26.605 -21.429 -32.439 1.00 54.91 91 LYS A CA 1
ATOM 728 C C . LYS A 1 91 ? 26.641 -20.971 -33.887 1.00 54.91 91 LYS A C 1
ATOM 730 O O . LYS A 1 91 ? 26.077 -21.704 -34.729 1.00 54.91 91 LYS A O 1
#

Radius of gyration: 26.59 Å; chains: 1; bounding box: 49×37×58 Å

Secondary structure (DSSP, 8-state):
-PPPPP------HHHHHHHHHHHHHTT--HHHHHHHHHHHHHHHHHHHHHHHHHHHHHHHTHHHHHHHHHHHHHHHHHHHHHHHHHHHT--

Organism: Desulfofarcimen acetoxidans (strain ATCC 49208 / DSM 771 / KCTC 5769 / VKM B-1644 / 5575) (NCBI:txid485916)